Protein AF-A0A858SV25-F1 (afdb_monomer_lite)

Organism: NCBI:txid1891787

pLDDT: mean 77.73, std 17.33, range [42.84, 95.5]

Secondary structure (DSSP, 8-state):
--------------------HHHHHHHHHHHHHHHHHHHHHHHHTTS--HHHHHHHHHHHHHS-TTS-HHHHHHHHHHHHHTT---

Foldseek 3Di:
DDDDDPPDDDPPPPDPPPPPVVVVVVVVVVLLVVLVVLVVVCVVVVDDRVVNVVSQVVCCVVVDVPDGSVRVSVVVVVCVVVVHDD

Structure (mmCIF, N/CA/C/O backbone):
data_AF-A0A858SV25-F1
#
_entry.id   AF-A0A858SV25-F1
#
loop_
_atom_site.group_PDB
_atom_site.id
_atom_site.type_symbol
_atom_site.label_atom_id
_atom_site.label_alt_id
_atom_site.label_comp_id
_atom_site.label_asym_id
_atom_site.label_entity_id
_atom_site.label_seq_id
_atom_site.pdbx_PDB_ins_code
_atom_site.Cartn_x
_atom_site.Cartn_y
_atom_site.Cartn_z
_atom_site.occupancy
_atom_site.B_iso_or_equiv
_atom_site.auth_seq_id
_atom_site.auth_comp_id
_atom_site.auth_asym_id
_atom_site.auth_atom_id
_atom_site.pdbx_PDB_model_num
ATOM 1 N N . MET A 1 1 ? 33.177 54.644 -31.856 1.00 49.06 1 MET A N 1
ATOM 2 C CA . MET A 1 1 ? 32.069 53.663 -31.849 1.00 49.06 1 MET A CA 1
ATOM 3 C C . MET A 1 1 ? 32.648 52.272 -32.036 1.00 49.06 1 MET A C 1
ATOM 5 O O . MET A 1 1 ? 33.229 52.030 -33.085 1.00 49.06 1 MET A O 1
ATOM 9 N N . LYS A 1 2 ? 32.553 51.407 -31.023 1.00 42.84 2 LYS A N 1
ATOM 10 C CA . LYS A 1 2 ? 32.697 49.946 -31.131 1.00 42.84 2 LYS A CA 1
ATOM 11 C C . LYS A 1 2 ? 32.253 49.351 -29.797 1.00 42.84 2 LYS A C 1
ATOM 13 O O . LYS A 1 2 ? 33.007 49.303 -28.834 1.00 42.84 2 LYS A O 1
ATOM 18 N N . TYR A 1 3 ? 30.966 49.024 -29.746 1.00 54.31 3 TYR A N 1
ATOM 19 C CA . TYR A 1 3 ? 30.409 48.099 -28.773 1.00 54.31 3 TYR A CA 1
ATOM 20 C C . TYR A 1 3 ? 31.056 46.735 -29.002 1.00 54.31 3 TYR A C 1
ATOM 22 O O . TYR A 1 3 ? 31.285 46.379 -30.156 1.00 54.31 3 TYR A O 1
ATOM 30 N N . LEU A 1 4 ? 31.311 45.988 -27.932 1.00 46.03 4 LEU A N 1
ATOM 31 C CA . LEU A 1 4 ? 30.777 44.635 -27.752 1.00 46.03 4 LEU A CA 1
ATOM 32 C C . LEU A 1 4 ? 31.392 44.027 -26.492 1.00 46.03 4 LEU A C 1
ATOM 34 O O . LEU A 1 4 ? 32.500 43.501 -26.493 1.00 46.03 4 LEU A O 1
ATOM 38 N N . ALA A 1 5 ? 30.622 44.112 -25.412 1.00 50.44 5 ALA A N 1
ATOM 39 C CA . ALA A 1 5 ? 30.676 43.138 -24.343 1.00 50.44 5 ALA A CA 1
ATOM 40 C C . ALA A 1 5 ? 30.097 41.817 -24.876 1.00 50.44 5 ALA A C 1
ATOM 42 O O . ALA A 1 5 ? 28.960 41.830 -25.357 1.00 50.44 5 ALA A O 1
ATOM 43 N N . PRO A 1 6 ? 30.792 40.674 -24.773 1.00 51.25 6 PRO A N 1
ATOM 44 C CA . PRO A 1 6 ? 30.111 39.402 -24.712 1.00 51.25 6 PRO A CA 1
ATOM 45 C C . PRO A 1 6 ? 29.723 39.182 -23.253 1.00 51.25 6 PRO A C 1
ATOM 47 O O . PRO A 1 6 ? 30.539 38.846 -22.394 1.00 51.25 6 PRO A O 1
ATOM 50 N N . LEU A 1 7 ? 28.445 39.456 -22.998 1.00 51.12 7 LEU A N 1
ATOM 51 C CA . LEU A 1 7 ? 27.724 38.995 -21.831 1.00 51.12 7 LEU A CA 1
ATOM 52 C C . LEU A 1 7 ? 27.943 37.487 -21.658 1.00 51.12 7 LEU A C 1
ATOM 54 O O . LEU A 1 7 ? 27.799 36.697 -22.588 1.00 51.12 7 LEU A O 1
ATOM 58 N N . ILE A 1 8 ? 28.255 37.138 -20.420 1.00 55.69 8 ILE A N 1
ATOM 59 C CA . ILE A 1 8 ? 28.197 35.822 -19.797 1.00 55.69 8 ILE A CA 1
ATOM 60 C C . ILE A 1 8 ? 26.897 35.125 -20.230 1.00 55.69 8 ILE A C 1
ATOM 62 O O . ILE A 1 8 ? 25.811 35.503 -19.796 1.00 55.69 8 ILE A O 1
ATOM 66 N N . MET A 1 9 ? 26.997 34.127 -21.108 1.00 51.94 9 MET A N 1
ATOM 67 C CA . MET A 1 9 ? 25.841 33.418 -21.665 1.00 51.94 9 MET A CA 1
ATOM 68 C C . MET A 1 9 ? 26.089 31.906 -21.662 1.00 51.94 9 MET A C 1
ATOM 70 O O . MET A 1 9 ? 26.060 31.250 -22.695 1.00 51.94 9 MET A O 1
ATOM 74 N N . THR A 1 10 ? 26.366 31.347 -20.482 1.00 55.84 10 THR A N 1
ATOM 75 C CA . THR A 1 10 ? 26.496 29.888 -20.272 1.00 55.84 10 THR A CA 1
ATOM 76 C C . THR A 1 10 ? 25.918 29.408 -18.933 1.00 55.84 10 THR A C 1
ATOM 78 O O . THR A 1 10 ? 26.292 28.354 -18.432 1.00 55.84 10 THR A O 1
ATOM 81 N N . ALA A 1 11 ? 24.953 30.129 -18.355 1.00 51.22 11 ALA A N 1
ATOM 82 C CA . ALA A 1 11 ? 24.279 29.736 -17.110 1.00 51.22 11 ALA A CA 1
ATOM 83 C C . ALA A 1 11 ? 22.823 29.274 -17.335 1.00 51.22 11 ALA A C 1
ATOM 85 O O . ALA A 1 11 ? 21.914 29.716 -16.643 1.00 51.22 11 ALA A O 1
ATOM 86 N N . LEU A 1 12 ? 22.588 28.402 -18.323 1.00 50.78 12 LEU A N 1
ATOM 87 C CA . LEU A 1 12 ? 21.251 27.873 -18.660 1.00 50.78 12 LEU A CA 1
ATOM 88 C C . LEU A 1 12 ? 21.222 26.337 -18.785 1.00 50.78 12 LEU A C 1
ATOM 90 O O . LEU A 1 12 ? 20.446 25.780 -19.551 1.00 50.78 12 LEU A O 1
ATOM 94 N N . LEU A 1 13 ? 22.068 25.639 -18.019 1.00 52.91 13 LEU A N 1
ATOM 95 C CA . LEU A 1 13 ? 22.056 24.168 -17.908 1.00 52.91 13 LEU A CA 1
ATOM 96 C C . LEU A 1 13 ? 21.714 23.659 -16.497 1.00 52.91 13 LEU A C 1
ATOM 98 O O . LEU A 1 13 ? 21.793 22.463 -16.232 1.00 52.91 13 LEU A O 1
ATOM 102 N N . ALA A 1 14 ? 21.294 24.541 -15.588 1.00 54.97 14 ALA A N 1
ATOM 103 C CA . ALA A 1 14 ? 20.751 24.135 -14.299 1.00 54.97 14 ALA A CA 1
ATOM 104 C C . ALA A 1 14 ? 19.229 24.000 -14.420 1.00 54.97 14 ALA A C 1
ATOM 106 O O . ALA A 1 14 ? 18.532 25.009 -14.480 1.00 54.97 14 ALA A O 1
ATOM 107 N N . GLY A 1 15 ? 18.709 22.770 -14.458 1.00 49.25 15 GLY A N 1
ATOM 108 C CA . GLY A 1 15 ? 17.276 22.579 -14.224 1.00 49.25 15 GLY A CA 1
ATOM 109 C C . GLY A 1 15 ? 16.576 21.414 -14.909 1.00 49.25 15 GLY A C 1
ATOM 110 O O . GLY A 1 15 ? 15.354 21.397 -14.903 1.00 49.25 15 GLY A O 1
ATOM 111 N N . CYS A 1 16 ? 17.274 20.419 -15.456 1.00 51.44 16 CYS A N 1
ATOM 112 C CA . CYS A 1 16 ? 16.668 19.089 -15.524 1.00 51.44 16 CYS A CA 1
ATOM 113 C C . CYS A 1 16 ? 16.979 18.403 -14.196 1.00 51.44 16 CYS A C 1
ATOM 115 O O . CYS A 1 16 ? 17.964 17.679 -14.083 1.00 51.44 16 CYS A O 1
ATOM 117 N N . ALA A 1 17 ? 16.186 18.696 -13.161 1.00 53.66 17 ALA A N 1
ATOM 118 C CA . ALA A 1 17 ? 16.103 17.807 -12.013 1.00 53.66 17 ALA A CA 1
ATOM 119 C C . ALA A 1 17 ? 15.567 16.482 -12.560 1.00 53.66 17 ALA A C 1
ATOM 121 O O . ALA A 1 17 ? 14.369 16.329 -12.799 1.00 53.66 17 ALA A O 1
ATOM 122 N N . ILE A 1 18 ? 16.490 15.580 -12.882 1.00 49.16 18 ILE A N 1
ATOM 123 C CA . ILE A 1 18 ? 16.193 14.197 -13.211 1.00 49.16 18 ILE A CA 1
ATOM 124 C C . ILE A 1 18 ? 15.540 13.650 -11.942 1.00 49.16 18 ILE A C 1
ATOM 126 O O . ILE A 1 18 ? 16.231 13.338 -10.977 1.00 49.16 18 ILE A O 1
ATOM 130 N N . HIS A 1 19 ? 14.207 13.627 -11.897 1.00 52.53 19 HIS A N 1
ATOM 131 C CA . HIS A 1 19 ? 13.509 12.769 -10.954 1.00 52.53 19 HIS A CA 1
ATOM 132 C C . HIS A 1 19 ? 13.906 11.356 -11.351 1.00 52.53 19 HIS A C 1
ATOM 134 O O . HIS A 1 19 ? 13.457 10.856 -12.382 1.00 52.53 19 HIS A O 1
ATOM 140 N N . ASP A 1 20 ? 14.836 10.780 -10.595 1.00 55.38 20 ASP A N 1
ATOM 141 C CA . ASP A 1 20 ? 15.302 9.424 -10.817 1.00 55.38 20 ASP A CA 1
ATOM 142 C C . ASP A 1 20 ? 14.075 8.498 -10.753 1.00 55.38 20 ASP A C 1
ATOM 144 O O . ASP A 1 20 ? 13.406 8.442 -9.714 1.00 55.38 20 ASP A O 1
ATOM 148 N N . PRO A 1 21 ? 13.722 7.797 -11.845 1.00 60.03 21 PRO A N 1
ATOM 149 C CA . PRO A 1 21 ? 12.604 6.861 -11.842 1.00 60.03 21 PRO A CA 1
ATOM 150 C C . PRO A 1 21 ? 12.723 5.811 -10.728 1.00 60.03 21 PRO A C 1
ATOM 152 O O . PRO A 1 21 ? 11.701 5.329 -10.236 1.00 60.03 21 PRO A O 1
ATOM 155 N N . ALA A 1 22 ? 13.950 5.495 -10.291 1.00 61.50 22 ALA A N 1
ATOM 156 C CA . ALA A 1 22 ? 14.206 4.602 -9.168 1.00 61.50 22 ALA A CA 1
ATOM 157 C C . ALA A 1 22 ? 13.758 5.193 -7.817 1.00 61.50 22 ALA A C 1
ATOM 159 O O . ALA A 1 22 ? 13.290 4.450 -6.952 1.00 61.50 22 ALA A O 1
ATOM 160 N N . ASP A 1 23 ? 13.834 6.515 -7.628 1.00 69.19 23 ASP A N 1
ATOM 161 C CA . ASP A 1 23 ? 13.387 7.171 -6.392 1.00 69.19 23 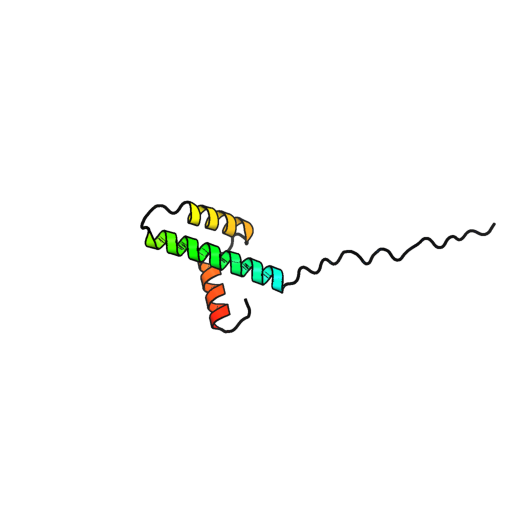ASP A CA 1
ATOM 162 C C . ASP A 1 23 ? 11.853 7.199 -6.291 1.00 69.19 23 ASP A C 1
ATOM 164 O O . ASP A 1 23 ? 11.278 6.940 -5.231 1.00 69.19 23 ASP A O 1
ATOM 168 N N . VAL A 1 24 ? 11.170 7.408 -7.422 1.00 69.19 24 VAL A N 1
ATOM 169 C CA . VAL A 1 24 ? 9.700 7.367 -7.491 1.00 69.19 24 VAL A CA 1
ATOM 170 C C . VAL A 1 24 ? 9.173 5.950 -7.243 1.00 69.19 24 VAL A C 1
ATOM 172 O O . VAL A 1 24 ? 8.253 5.773 -6.441 1.00 69.19 24 VAL A O 1
ATOM 175 N N . ALA A 1 25 ? 9.773 4.937 -7.876 1.00 71.38 25 ALA A N 1
ATOM 176 C CA . ALA A 1 25 ? 9.412 3.533 -7.671 1.00 71.38 25 ALA A CA 1
ATOM 177 C C . ALA A 1 25 ? 9.656 3.092 -6.215 1.00 71.38 25 ALA A C 1
ATOM 179 O O . ALA A 1 25 ? 8.757 2.558 -5.556 1.00 71.38 25 ALA A O 1
ATOM 180 N N . GLY A 1 26 ? 10.817 3.450 -5.657 1.00 79.62 26 GLY A N 1
ATOM 181 C CA . GLY A 1 26 ? 11.141 3.201 -4.255 1.00 79.62 26 GLY A CA 1
ATOM 182 C C . GLY A 1 26 ? 10.185 3.900 -3.283 1.00 79.62 26 GLY A C 1
ATOM 183 O O . GLY A 1 26 ? 9.798 3.313 -2.271 1.00 79.62 26 GLY A O 1
ATOM 184 N N . LYS A 1 27 ? 9.759 5.136 -3.574 1.00 83.06 27 LYS A N 1
ATOM 185 C CA . LYS A 1 27 ? 8.750 5.846 -2.771 1.00 83.06 27 LYS A CA 1
ATOM 186 C C . LYS A 1 27 ? 7.402 5.129 -2.810 1.00 83.06 27 LYS A C 1
ATOM 188 O O . LYS A 1 27 ? 6.812 4.907 -1.755 1.00 83.06 27 LYS A O 1
ATOM 193 N N . LEU A 1 28 ? 6.940 4.741 -3.996 1.00 83.69 28 LEU A N 1
ATOM 194 C CA . LEU A 1 28 ? 5.655 4.067 -4.162 1.00 83.69 28 LEU A CA 1
ATOM 195 C C . LEU A 1 28 ? 5.628 2.706 -3.449 1.00 83.69 28 LEU A C 1
ATOM 197 O O . LEU A 1 28 ? 4.658 2.396 -2.760 1.00 83.69 28 LEU A O 1
ATOM 201 N N . SER A 1 29 ? 6.711 1.929 -3.528 1.00 86.88 29 SER A N 1
ATOM 202 C CA . SER A 1 29 ? 6.824 0.671 -2.782 1.00 86.88 29 SER A CA 1
ATOM 203 C C . SER A 1 29 ? 6.763 0.868 -1.269 1.00 86.88 29 SER A C 1
ATOM 205 O O . SER A 1 29 ? 6.101 0.090 -0.586 1.00 86.88 29 SER A O 1
ATOM 207 N N . ARG A 1 30 ? 7.386 1.923 -0.729 1.00 90.81 30 ARG A N 1
ATOM 208 C CA . ARG A 1 30 ? 7.300 2.229 0.710 1.00 90.81 30 ARG A CA 1
ATOM 209 C C . ARG A 1 30 ? 5.874 2.564 1.148 1.00 90.81 30 ARG A C 1
ATOM 211 O O . ARG A 1 30 ? 5.476 2.191 2.254 1.00 90.81 30 ARG A O 1
ATOM 218 N N . GLU A 1 31 ? 5.104 3.247 0.303 1.00 91.75 31 GLU A N 1
ATOM 219 C CA . GLU A 1 31 ? 3.688 3.512 0.576 1.00 91.75 31 GLU A CA 1
ATOM 220 C C . GLU A 1 31 ? 2.851 2.224 0.513 1.00 91.75 31 GLU A C 1
ATOM 222 O O . GLU A 1 31 ? 2.011 2.018 1.392 1.00 91.75 31 GLU A O 1
ATOM 227 N N . PHE A 1 32 ? 3.128 1.308 -0.427 1.00 92.81 32 PHE A N 1
ATOM 228 C CA . PHE A 1 32 ? 2.501 -0.021 -0.438 1.00 92.81 32 PHE A CA 1
ATOM 229 C C . PHE A 1 32 ? 2.793 -0.808 0.844 1.00 92.81 32 PHE A C 1
ATOM 231 O O . PHE A 1 32 ? 1.856 -1.291 1.483 1.00 92.81 32 PHE A O 1
ATOM 238 N N . ASP A 1 33 ? 4.051 -0.853 1.288 1.00 93.62 33 ASP A N 1
ATOM 239 C CA . ASP A 1 33 ? 4.444 -1.528 2.530 1.00 93.62 33 ASP A CA 1
ATOM 240 C C . ASP A 1 33 ? 3.742 -0.935 3.761 1.00 93.62 33 ASP A C 1
ATOM 242 O O . ASP A 1 33 ? 3.302 -1.644 4.672 1.00 93.62 33 ASP A O 1
ATOM 246 N N . LYS A 1 34 ? 3.651 0.397 3.826 1.00 94.38 34 LYS A N 1
ATOM 247 C CA . LYS A 1 34 ? 2.979 1.112 4.917 1.00 94.38 34 LYS A CA 1
ATOM 2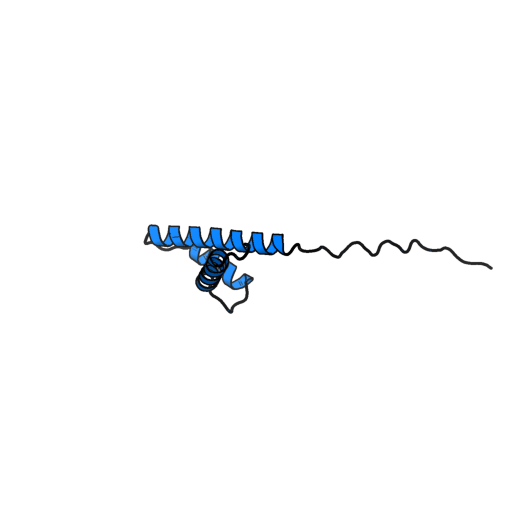48 C C . LYS A 1 34 ? 1.486 0.801 4.943 1.00 94.38 34 LYS A C 1
ATOM 250 O O . LYS A 1 34 ? 0.964 0.476 6.012 1.00 94.38 34 LYS A O 1
ATOM 255 N N . GLY A 1 35 ? 0.817 0.881 3.797 1.00 94.12 35 GLY A N 1
ATOM 256 C CA . GLY A 1 35 ? -0.607 0.595 3.690 1.00 94.12 35 GLY A CA 1
ATOM 257 C C . GLY A 1 35 ? -0.942 -0.867 3.979 1.00 94.12 35 GLY A C 1
ATOM 258 O O . GLY A 1 35 ? -1.893 -1.134 4.712 1.00 94.12 35 GLY A O 1
ATOM 259 N N . GLU A 1 36 ? -0.122 -1.813 3.511 1.00 95.50 36 GLU A N 1
ATOM 260 C CA . GLU A 1 36 ? -0.292 -3.241 3.808 1.00 95.50 36 GLU A CA 1
ATOM 261 C C . GLU A 1 36 ? -0.167 -3.520 5.313 1.00 95.50 36 GLU A C 1
ATOM 263 O O . GLU A 1 36 ? -1.013 -4.209 5.885 1.00 95.50 36 GLU A O 1
ATOM 268 N N . ARG A 1 37 ? 0.817 -2.922 6.001 1.00 95.25 37 ARG A N 1
ATOM 269 C CA . ARG A 1 37 ? 0.935 -3.051 7.465 1.00 95.25 37 ARG A CA 1
ATOM 270 C C . ARG A 1 37 ? -0.286 -2.507 8.204 1.00 95.25 37 ARG A C 1
ATOM 272 O O . ARG A 1 37 ? -0.733 -3.125 9.170 1.00 95.25 37 ARG A O 1
ATOM 279 N N . LEU A 1 38 ? -0.823 -1.365 7.771 1.00 94.56 38 LEU A N 1
ATOM 280 C CA . LEU A 1 38 ? -2.036 -0.786 8.358 1.00 94.56 38 LEU A CA 1
ATOM 281 C C . LEU A 1 38 ? -3.261 -1.681 8.121 1.00 94.56 38 LEU A C 1
ATOM 283 O O . LEU A 1 38 ? -4.049 -1.875 9.046 1.00 94.56 38 LEU A O 1
ATOM 287 N N . MET A 1 39 ? -3.382 -2.268 6.929 1.00 93.56 39 MET A N 1
ATOM 288 C CA . MET A 1 39 ? -4.441 -3.216 6.576 1.00 93.56 39 MET A CA 1
ATOM 289 C C . MET A 1 39 ? -4.369 -4.499 7.417 1.00 93.56 39 MET A C 1
ATOM 291 O O . MET A 1 39 ? -5.375 -4.931 7.971 1.00 93.56 39 MET A O 1
ATOM 295 N N . ILE A 1 40 ? -3.180 -5.086 7.583 1.00 93.62 40 ILE A N 1
ATOM 296 C CA . ILE A 1 40 ? -2.986 -6.291 8.406 1.00 93.62 40 ILE A CA 1
ATOM 297 C C . ILE A 1 40 ? -3.290 -5.994 9.879 1.00 93.62 40 ILE A C 1
ATOM 299 O O . ILE A 1 40 ? -3.980 -6.766 10.544 1.00 93.62 40 ILE A O 1
ATOM 303 N N . ALA A 1 41 ? -2.803 -4.863 10.401 1.00 91.25 41 ALA A N 1
ATOM 304 C CA . ALA A 1 41 ? -3.090 -4.448 11.772 1.00 91.25 41 ALA A CA 1
ATOM 305 C C . ALA A 1 41 ? -4.593 -4.219 11.995 1.00 91.25 41 ALA A C 1
ATOM 307 O O . ALA A 1 41 ? -5.117 -4.565 13.051 1.00 91.25 41 ALA A O 1
ATOM 308 N N . CYS A 1 42 ? -5.282 -3.671 10.993 1.00 90.81 42 CYS A N 1
ATOM 309 C CA . CYS A 1 42 ? -6.729 -3.516 10.985 1.00 90.81 42 CYS A CA 1
ATOM 310 C C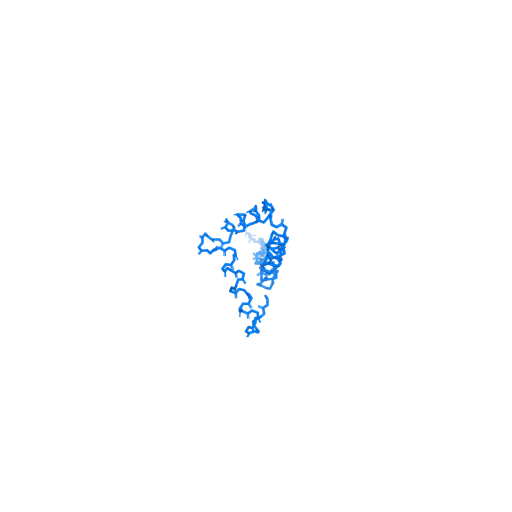 . CYS A 1 42 ? -7.449 -4.871 11.077 1.00 90.81 42 CYS A C 1
ATOM 312 O O . CYS A 1 42 ? -8.233 -5.087 11.998 1.00 90.81 42 CYS A O 1
ATOM 314 N N . GLN A 1 43 ? -7.120 -5.805 10.179 1.00 89.88 43 GLN A N 1
ATOM 315 C CA . GLN A 1 43 ? -7.723 -7.142 10.134 1.00 89.88 43 GLN A CA 1
ATOM 316 C C . GLN A 1 43 ? -7.499 -7.926 11.431 1.00 89.88 43 GLN A C 1
ATOM 318 O O . GLN A 1 43 ? -8.409 -8.592 11.912 1.00 89.88 43 GLN A O 1
ATOM 323 N N . LYS A 1 44 ? -6.308 -7.816 12.030 1.00 89.69 44 LYS A N 1
ATOM 324 C CA . LYS A 1 44 ? -5.960 -8.518 13.272 1.00 89.69 44 LYS A CA 1
ATOM 325 C C . LYS A 1 44 ? -6.732 -8.014 14.497 1.00 89.69 44 LYS A C 1
ATOM 327 O O . LYS A 1 44 ? -6.935 -8.778 15.434 1.00 89.69 44 LYS A O 1
ATOM 332 N N . ASN A 1 45 ? -7.109 -6.738 14.518 1.00 82.62 45 ASN A N 1
ATOM 333 C CA . ASN A 1 45 ? -7.709 -6.105 15.692 1.00 82.62 45 ASN A CA 1
ATOM 334 C C . ASN A 1 45 ? -9.248 -6.097 15.672 1.00 82.62 45 ASN A C 1
ATOM 336 O O . ASN A 1 45 ? -9.821 -5.505 16.585 1.00 82.62 45 ASN A O 1
ATOM 340 N N . GLU A 1 46 ? -9.896 -6.677 14.647 1.00 73.25 46 GLU A N 1
ATOM 341 C CA . GLU A 1 46 ? -11.364 -6.814 14.489 1.00 73.25 46 GLU A CA 1
ATOM 342 C C . GLU A 1 46 ? -12.179 -5.567 14.905 1.00 73.25 46 GLU A C 1
ATOM 344 O O . GLU A 1 46 ? -13.283 -5.649 15.440 1.00 73.25 46 GLU A O 1
ATOM 349 N N . SER A 1 47 ? -11.623 -4.374 14.695 1.00 75.06 47 SER A N 1
ATOM 350 C CA . SER A 1 47 ? -12.165 -3.105 15.191 1.00 75.06 47 SER A CA 1
ATOM 351 C C . SER A 1 47 ? -12.161 -2.050 14.090 1.00 75.06 47 SER A C 1
ATOM 353 O O . SER A 1 47 ? -11.684 -2.288 12.984 1.00 75.06 47 SER A O 1
ATOM 355 N N . ARG A 1 48 ? -12.727 -0.867 14.365 1.00 78.75 48 ARG A N 1
ATOM 356 C CA . ARG A 1 48 ? -12.651 0.270 13.434 1.00 78.75 48 ARG A CA 1
ATOM 357 C C . ARG A 1 48 ? -11.193 0.643 13.177 1.00 78.75 48 ARG A C 1
ATOM 359 O O . ARG A 1 48 ? -10.411 0.767 14.119 1.00 78.75 48 ARG A O 1
ATOM 366 N N . CYS A 1 49 ? -10.858 0.900 11.915 1.00 89.69 49 CYS A N 1
ATOM 367 C CA . CYS A 1 49 ? -9.481 1.086 11.464 1.00 89.69 49 CYS A CA 1
ATOM 368 C C . CYS A 1 49 ? -9.217 2.504 10.946 1.00 89.69 49 CYS A C 1
ATOM 370 O O . CYS A 1 49 ? -8.801 2.664 9.798 1.00 89.69 49 CYS A O 1
ATOM 372 N N . PRO A 1 50 ? -9.374 3.547 11.782 1.00 91.56 50 PRO A N 1
ATOM 373 C CA . PRO A 1 50 ? -9.306 4.933 11.324 1.00 91.56 50 PRO A CA 1
ATOM 374 C C . PRO A 1 50 ? -7.951 5.279 10.696 1.00 91.56 50 PRO A C 1
ATOM 376 O O . PRO A 1 50 ? -7.880 6.095 9.788 1.00 91.56 50 PRO A O 1
ATOM 379 N N . ARG A 1 51 ? -6.862 4.632 11.137 1.00 91.81 51 ARG A N 1
ATOM 380 C CA . ARG A 1 51 ? -5.528 4.834 10.549 1.00 91.81 51 ARG A CA 1
ATOM 381 C C . ARG A 1 51 ? -5.408 4.255 9.142 1.00 91.81 51 ARG A C 1
ATOM 383 O O . ARG A 1 51 ? -4.770 4.870 8.297 1.00 91.81 51 ARG A O 1
ATOM 390 N N . TYR A 1 52 ? -5.983 3.076 8.911 1.00 93.31 52 TYR A N 1
ATOM 391 C CA . TYR A 1 52 ? -5.977 2.457 7.589 1.00 93.31 52 TYR A CA 1
ATOM 392 C C . TYR A 1 52 ? -6.922 3.196 6.641 1.00 93.31 52 TYR A C 1
ATOM 394 O O . TYR A 1 52 ? -6.531 3.501 5.523 1.00 93.31 52 TYR A O 1
ATOM 402 N N . GLU A 1 53 ? -8.114 3.568 7.112 1.00 93.38 53 GLU A N 1
ATOM 403 C CA . GLU A 1 53 ? -9.085 4.344 6.335 1.00 93.38 53 GLU A CA 1
ATOM 404 C C . GLU A 1 53 ? -8.533 5.715 5.930 1.00 93.38 53 GLU A C 1
ATOM 406 O O . GLU A 1 53 ? -8.601 6.071 4.757 1.00 93.38 53 GLU A O 1
ATOM 411 N N . ALA A 1 54 ? -7.921 6.451 6.866 1.00 94.25 54 ALA A N 1
ATOM 412 C CA . ALA A 1 54 ? -7.300 7.740 6.567 1.00 94.25 54 ALA A CA 1
ATOM 413 C C . ALA A 1 54 ? -6.155 7.600 5.556 1.00 94.25 54 ALA A C 1
ATOM 415 O O . ALA A 1 54 ? -6.056 8.392 4.624 1.00 94.25 54 ALA A O 1
ATOM 416 N N . PHE A 1 55 ? -5.313 6.572 5.710 1.00 94.50 55 PHE A N 1
ATOM 417 C CA . PHE A 1 55 ? -4.255 6.281 4.745 1.00 94.50 55 PHE A CA 1
ATOM 418 C C . PHE A 1 55 ? -4.825 5.965 3.358 1.00 94.50 55 PHE A C 1
ATOM 420 O O . PHE A 1 55 ? -4.366 6.531 2.372 1.00 94.50 55 PHE A O 1
ATOM 427 N N . LYS A 1 56 ? -5.828 5.083 3.284 1.00 92.75 56 LYS A N 1
ATOM 428 C CA . LYS A 1 56 ? -6.456 4.665 2.030 1.00 92.75 56 LYS A CA 1
ATOM 429 C C . LYS A 1 56 ? -7.047 5.862 1.288 1.00 92.75 56 LYS A C 1
ATOM 431 O O . LYS A 1 56 ? -6.757 6.041 0.113 1.00 92.75 56 LYS A O 1
ATOM 436 N N . GLN A 1 57 ? -7.811 6.701 1.985 1.00 92.19 57 GLN A N 1
ATOM 437 C CA . GLN A 1 57 ? -8.421 7.898 1.400 1.00 92.19 57 GLN A CA 1
ATOM 438 C C . GLN A 1 57 ? -7.382 8.897 0.886 1.00 92.19 57 GLN A C 1
ATOM 440 O O . GLN A 1 57 ? -7.572 9.476 -0.179 1.00 92.19 57 GLN A O 1
ATOM 445 N N . GLU A 1 58 ? -6.297 9.109 1.634 1.00 92.25 58 GLU A N 1
ATOM 446 C CA . GLU A 1 58 ? -5.205 9.983 1.202 1.00 92.25 58 GLU A CA 1
ATOM 447 C C . GLU A 1 58 ? -4.536 9.437 -0.060 1.00 92.25 58 GLU A C 1
ATOM 449 O O . GLU A 1 58 ? -4.430 10.132 -1.065 1.00 92.25 58 GLU A O 1
ATOM 454 N N . TRP A 1 59 ? -4.148 8.162 -0.027 1.00 91.81 59 TRP A N 1
ATOM 455 C CA . TRP A 1 59 ? -3.447 7.515 -1.127 1.00 91.81 59 TRP A CA 1
ATOM 456 C C . TRP A 1 59 ? -4.291 7.494 -2.407 1.00 91.81 59 TRP A C 1
ATOM 458 O O . TRP A 1 59 ? -3.801 7.851 -3.473 1.00 91.81 59 TRP A O 1
ATOM 468 N N . GLU A 1 60 ? -5.576 7.138 -2.307 1.00 90.94 60 GLU A N 1
ATOM 469 C CA . GLU A 1 60 ? -6.501 7.101 -3.452 1.00 90.94 60 GLU A CA 1
ATOM 470 C C . GLU A 1 60 ? -6.794 8.497 -4.018 1.00 90.94 60 GLU A C 1
ATOM 472 O O . GLU A 1 60 ? -7.093 8.635 -5.202 1.00 90.94 60 GLU A O 1
ATOM 477 N N . ARG A 1 61 ? -6.672 9.549 -3.198 1.00 88.19 61 ARG A N 1
ATOM 478 C CA . ARG A 1 61 ? -6.751 10.936 -3.668 1.00 88.19 61 ARG A CA 1
ATOM 479 C C . ARG A 1 61 ? -5.485 11.363 -4.412 1.00 88.19 61 ARG A C 1
ATOM 481 O O . ARG A 1 61 ? -5.582 12.137 -5.360 1.00 88.19 61 ARG A O 1
ATOM 488 N N . GLU A 1 62 ? -4.315 10.898 -3.978 1.00 84.38 62 GLU A N 1
ATOM 489 C CA . GLU A 1 62 ? -3.023 11.277 -4.560 1.00 84.38 62 GLU A CA 1
ATOM 490 C C . GLU A 1 62 ? -2.650 10.477 -5.823 1.00 84.38 62 GLU A C 1
ATOM 492 O O . GLU A 1 62 ? -1.984 11.021 -6.703 1.00 84.38 62 GLU A O 1
ATOM 497 N N . VAL A 1 63 ? -3.060 9.206 -5.939 1.00 75.38 63 VAL A N 1
ATOM 498 C CA . VAL A 1 63 ? -2.556 8.259 -6.964 1.00 75.38 63 VAL A CA 1
ATOM 499 C C . VAL A 1 63 ? -3.506 8.073 -8.161 1.00 75.38 63 VAL A C 1
ATOM 501 O O . VAL A 1 63 ? -3.422 7.100 -8.901 1.00 75.38 63 VAL A O 1
ATOM 504 N N . ASP A 1 64 ? -4.332 9.078 -8.441 1.00 57.69 64 ASP A N 1
ATOM 505 C CA . ASP A 1 64 ? -5.380 9.049 -9.469 1.00 57.69 64 ASP A CA 1
ATOM 506 C C . ASP A 1 64 ? -6.556 8.121 -9.093 1.00 57.69 64 ASP A C 1
ATOM 508 O O . ASP A 1 64 ? -6.410 7.000 -8.606 1.00 57.69 64 ASP A O 1
ATOM 512 N N . TYR A 1 65 ? -7.771 8.615 -9.318 1.00 52.16 65 TYR A N 1
ATOM 513 C CA . TYR A 1 65 ? -9.037 8.139 -8.732 1.00 52.16 65 TYR A CA 1
ATOM 514 C C . TYR A 1 65 ? -9.550 6.800 -9.298 1.00 52.16 65 TYR A C 1
ATOM 516 O O . TYR A 1 65 ? -10.689 6.405 -9.038 1.00 52.16 65 TYR A O 1
ATOM 524 N N . LEU A 1 66 ? -8.752 6.112 -10.117 1.00 58.34 66 LEU A N 1
ATOM 525 C CA . LEU A 1 66 ? -9.196 4.978 -10.933 1.00 58.34 66 LEU A CA 1
ATOM 526 C C . LEU A 1 66 ? -8.868 3.602 -10.339 1.00 58.34 66 LEU A C 1
ATOM 528 O O . LEU A 1 66 ? -9.335 2.592 -10.865 1.00 58.34 66 LEU A O 1
ATOM 532 N N . THR A 1 67 ? -8.101 3.530 -9.249 1.00 81.44 67 THR A N 1
ATOM 533 C CA . THR A 1 67 ? -7.786 2.261 -8.581 1.00 81.44 67 THR A CA 1
ATOM 534 C C . THR A 1 67 ? -7.901 2.389 -7.074 1.00 81.44 67 THR A C 1
ATOM 536 O O . THR A 1 67 ? -7.467 3.377 -6.491 1.00 81.44 67 THR A O 1
ATOM 539 N N . THR A 1 68 ? -8.434 1.355 -6.424 1.00 91.12 68 THR A N 1
ATOM 540 C CA . THR A 1 68 ? -8.345 1.282 -4.966 1.00 91.12 68 THR A CA 1
ATOM 541 C C . THR A 1 68 ? -6.919 0.948 -4.549 1.00 91.12 68 THR A C 1
ATOM 543 O O . THR A 1 68 ? -6.167 0.319 -5.313 1.00 91.12 68 THR A O 1
ATOM 546 N N . PHE A 1 69 ? -6.556 1.319 -3.322 1.00 92.12 69 PHE A N 1
ATOM 547 C CA . PHE A 1 69 ? -5.263 0.951 -2.749 1.00 92.12 69 PHE A CA 1
ATOM 548 C C . PHE A 1 69 ? -5.038 -0.571 -2.795 1.00 92.12 69 PHE A C 1
ATOM 550 O O . PHE A 1 69 ? -3.955 -1.030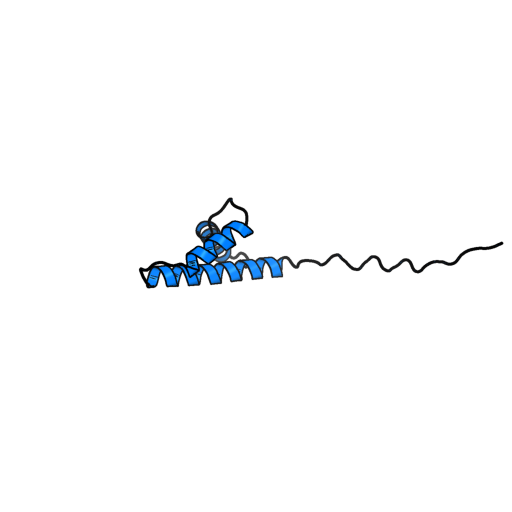 -3.152 1.00 92.12 69 PHE A O 1
ATOM 557 N N . GLU A 1 70 ? -6.058 -1.377 -2.489 1.00 93.19 70 GLU A N 1
ATOM 558 C CA . GLU A 1 70 ? -5.946 -2.840 -2.466 1.00 93.19 70 GLU A CA 1
ATOM 559 C C . GLU A 1 70 ? -5.705 -3.432 -3.858 1.00 93.19 70 GLU A C 1
ATOM 561 O O . GLU A 1 70 ? -4.884 -4.340 -4.006 1.00 93.19 70 GLU A O 1
ATOM 566 N N . ALA A 1 71 ? -6.379 -2.912 -4.888 1.00 91.88 71 ALA A N 1
ATOM 567 C CA . ALA A 1 71 ? -6.167 -3.348 -6.265 1.00 91.88 71 ALA A CA 1
ATOM 568 C C . ALA A 1 71 ? -4.753 -2.989 -6.752 1.00 91.88 71 ALA A C 1
ATOM 570 O O . ALA A 1 71 ? -4.069 -3.817 -7.365 1.00 91.88 71 ALA A O 1
ATOM 571 N N . ALA A 1 72 ? -4.282 -1.787 -6.415 1.00 90.81 72 ALA A N 1
ATOM 572 C CA . ALA A 1 72 ? -2.930 -1.346 -6.726 1.00 90.81 72 ALA A CA 1
ATOM 573 C C . ALA A 1 72 ? -1.870 -2.184 -5.987 1.00 90.81 72 ALA A C 1
ATOM 575 O O . ALA A 1 72 ? -0.904 -2.633 -6.607 1.00 90.81 72 ALA A O 1
ATOM 576 N N . LEU A 1 73 ? -2.087 -2.479 -4.700 1.00 92.88 73 LEU A N 1
ATOM 577 C CA . LEU A 1 73 ? -1.228 -3.348 -3.894 1.00 92.88 73 LEU A CA 1
ATOM 578 C C . LEU A 1 73 ? -1.170 -4.769 -4.471 1.00 92.88 73 LEU A C 1
ATOM 580 O O . LEU A 1 73 ? -0.088 -5.341 -4.604 1.00 92.88 73 LEU A O 1
ATOM 584 N N . ALA A 1 74 ? -2.311 -5.340 -4.864 1.00 93.19 74 ALA A N 1
ATOM 585 C CA . ALA A 1 74 ? -2.363 -6.664 -5.479 1.00 93.19 74 ALA A CA 1
ATOM 586 C C . ALA A 1 74 ? -1.562 -6.714 -6.792 1.00 93.19 74 ALA A C 1
ATOM 588 O O . ALA A 1 74 ? -0.782 -7.645 -7.010 1.00 93.19 74 ALA A O 1
ATOM 589 N N . ASN A 1 75 ? -1.693 -5.691 -7.642 1.00 90.88 75 ASN A N 1
ATOM 590 C CA . ASN A 1 75 ? -0.918 -5.582 -8.878 1.00 90.88 75 ASN A CA 1
ATOM 591 C C . ASN A 1 75 ? 0.585 -5.424 -8.594 1.00 90.88 75 ASN A C 1
ATOM 593 O O . ASN A 1 75 ? 1.402 -6.136 -9.182 1.00 90.88 75 ASN A O 1
ATOM 597 N N . HIS A 1 76 ? 0.956 -4.558 -7.649 1.00 90.06 76 HIS A N 1
ATOM 598 C CA . HIS A 1 76 ? 2.343 -4.376 -7.222 1.00 90.06 76 HIS A CA 1
ATOM 599 C C . HIS A 1 76 ? 2.974 -5.702 -6.771 1.00 90.06 76 HIS A C 1
ATOM 601 O O . HIS A 1 76 ? 4.014 -6.104 -7.297 1.00 90.06 76 HIS A O 1
ATOM 607 N N . LYS 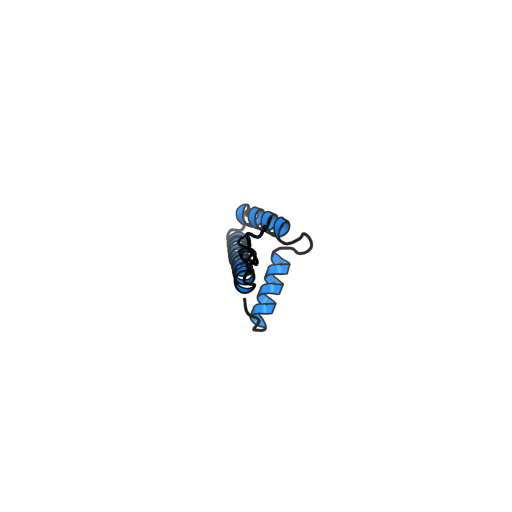A 1 77 ? 2.289 -6.455 -5.903 1.00 91.31 77 LYS A N 1
ATOM 608 C CA . LYS A 1 77 ? 2.740 -7.782 -5.454 1.00 91.31 77 LYS A CA 1
ATOM 609 C C . LYS A 1 77 ? 2.856 -8.774 -6.612 1.00 91.31 77 LYS A C 1
ATOM 611 O O . LYS A 1 77 ? 3.839 -9.506 -6.691 1.00 91.31 77 LYS A O 1
ATOM 616 N N . ALA A 1 78 ? 1.911 -8.766 -7.553 1.00 92.56 78 ALA A N 1
ATOM 617 C CA . ALA A 1 78 ? 1.974 -9.607 -8.749 1.00 92.56 78 ALA A CA 1
ATOM 618 C C . ALA A 1 78 ? 3.130 -9.228 -9.695 1.00 92.56 78 ALA A C 1
ATOM 620 O O . ALA A 1 78 ? 3.669 -10.087 -10.393 1.00 92.56 78 ALA A O 1
ATOM 621 N N . ARG A 1 79 ? 3.531 -7.952 -9.763 1.00 90.75 79 ARG A N 1
ATOM 622 C CA . ARG A 1 79 ? 4.730 -7.521 -10.501 1.00 90.75 79 ARG A CA 1
ATOM 623 C C . ARG A 1 79 ? 6.004 -8.011 -9.814 1.00 90.75 79 ARG A C 1
ATOM 625 O O . ARG A 1 79 ? 6.817 -8.644 -10.479 1.00 90.75 79 ARG A O 1
ATOM 632 N N . ILE A 1 80 ? 6.144 -7.811 -8.505 1.00 88.00 80 ILE A N 1
ATOM 633 C CA . ILE A 1 80 ? 7.315 -8.299 -7.757 1.00 88.00 80 ILE A CA 1
ATOM 634 C C . ILE A 1 80 ? 7.435 -9.825 -7.869 1.00 88.00 80 ILE A C 1
ATOM 636 O O . ILE A 1 80 ? 8.508 -10.338 -8.172 1.00 88.00 80 ILE A O 1
ATOM 640 N N . ALA A 1 81 ? 6.327 -10.561 -7.730 1.00 91.12 81 ALA A N 1
ATOM 641 C CA . ALA A 1 81 ? 6.314 -12.020 -7.869 1.00 91.12 81 ALA A CA 1
ATOM 642 C C . ALA A 1 81 ? 6.745 -12.509 -9.267 1.00 91.12 81 ALA A C 1
ATOM 644 O O . ALA A 1 81 ? 7.257 -13.617 -9.402 1.00 91.12 81 ALA A O 1
ATOM 645 N N . ARG A 1 82 ? 6.566 -11.683 -10.307 1.00 94.12 82 ARG A N 1
ATOM 646 C CA . ARG A 1 82 ? 7.039 -11.945 -11.678 1.00 94.12 82 ARG A CA 1
ATOM 647 C C . ARG A 1 82 ? 8.500 -11.534 -11.915 1.00 94.12 82 ARG A C 1
ATOM 649 O O . ARG A 1 82 ? 8.978 -11.665 -13.036 1.00 94.12 82 ARG A O 1
ATOM 656 N N . GLY A 1 83 ? 9.203 -11.044 -10.892 1.00 87.12 83 GLY A N 1
ATOM 657 C CA . GLY A 1 83 ? 10.613 -10.653 -10.964 1.00 87.12 83 GLY A CA 1
ATOM 658 C C . GLY A 1 83 ? 10.862 -9.223 -11.448 1.00 87.12 83 GLY A C 1
ATOM 659 O O . GLY A 1 83 ? 12.002 -8.882 -11.756 1.00 87.12 83 GLY A O 1
ATOM 660 N N . TYR A 1 84 ? 9.830 -8.376 -11.526 1.00 84.06 84 TYR A N 1
ATOM 661 C CA . TYR A 1 84 ? 10.039 -6.956 -11.810 1.00 84.06 84 TYR A CA 1
ATOM 662 C C . TYR A 1 84 ? 10.684 -6.263 -10.608 1.00 84.06 84 TYR A C 1
ATOM 664 O O . TYR A 1 84 ? 10.339 -6.555 -9.461 1.00 84.06 84 TYR A O 1
ATOM 672 N N . SER A 1 85 ? 11.591 -5.324 -10.885 1.00 73.62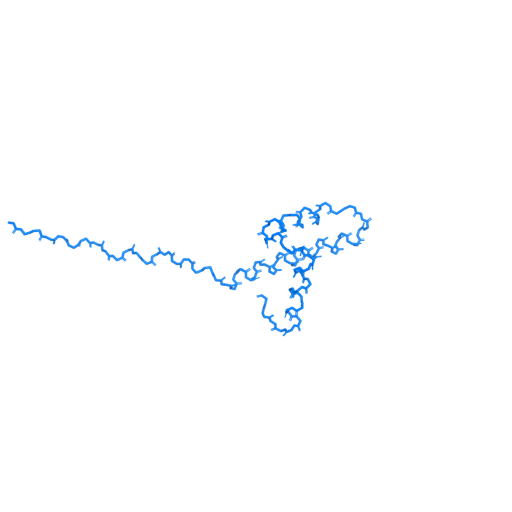 85 SER A N 1
ATOM 673 C CA . SER A 1 85 ? 12.159 -4.465 -9.853 1.00 73.62 85 SER A CA 1
ATOM 674 C C . SER A 1 85 ? 11.071 -3.626 -9.186 1.00 73.62 85 SER A C 1
ATOM 676 O O . SER A 1 85 ? 10.059 -3.272 -9.807 1.00 73.62 85 SER A O 1
ATOM 678 N N . VAL A 1 86 ? 11.329 -3.348 -7.912 1.00 64.00 86 VAL A N 1
ATOM 679 C CA . VAL A 1 86 ? 10.513 -2.524 -7.026 1.00 64.00 86 VAL A CA 1
ATOM 680 C C . VAL A 1 86 ? 10.430 -1.095 -7.547 1.00 64.00 86 VAL A C 1
ATOM 682 O O . VAL A 1 86 ? 11.495 -0.559 -7.928 1.00 64.00 86 VAL A O 1
#

Sequence (86 aa):
MKYLAPLIMTALLAGCAIHDPADVAGKLSREFDKGERLMIACQKNESRCPRYEAFKQEWEREVDYLTTFEAALANHKARIARGYSV

Radius of gyration: 22.77 Å; chains: 1; bounding box: 45×66×48 Å